Protein AF-A0A4U6CXQ5-F1 (afdb_monomer)

Solvent-accessible surface area (backbone atoms only — not comparable to full-atom values): 5499 Å² total; per-residue (Å²): 136,89,85,83,63,57,54,74,56,96,94,42,76,46,61,78,60,90,79,93,64,100,60,94,73,92,82,86,90,79,78,92,61,92,69,83,74,78,66,82,73,72,86,51,78,85,76,60,51,70,70,60,50,51,62,72,43,69,84,60,84,80,54,74,68,57,56,55,53,51,57,60,58,75,76,108

pLDDT: mean 84.7, std 9.7, range [60.41, 95.62]

Mean predicted aligned error: 14.15 Å

Organism: NCBI:txid2576211

Sequence (76 aa):
MVAVVGTYQNGYVKLDNDFPSDNPVKVLVTFLEDVEIKSDKGLLLSDFSFAKSQKNLENYKGSFSDSVIEERREEL

Radius of gyration: 25.68 Å; Cα contacts (8 Å, |Δi|>4): 18; chains: 1; bounding box: 43×35×63 Å

Foldseek 3Di:
DDDWDFDDDDHDTDTPDDDDDPDDDDDDDDDPDPPPPPPPDDDDPVNDDPVVVCVVCVPPPDDPVVVVVVVVVVVD

Structure (mmCIF, N/CA/C/O backbone):
data_AF-A0A4U6CXQ5-F1
#
_entry.id   AF-A0A4U6CXQ5-F1
#
loop_
_atom_site.group_PDB
_atom_site.id
_atom_site.type_symbol
_atom_site.label_atom_id
_atom_site.label_alt_id
_atom_site.label_comp_id
_atom_site.label_asym_id
_atom_site.label_entity_id
_atom_site.label_seq_id
_atom_site.pdbx_PDB_ins_code
_atom_site.Cartn_x
_atom_site.Cartn_y
_atom_site.Cartn_z
_atom_site.occupancy
_atom_site.B_iso_or_equiv
_atom_site.auth_seq_id
_atom_site.auth_comp_id
_atom_site.auth_asym_id
_atom_site.auth_atom_id
_atom_site.pdbx_PDB_model_num
ATOM 1 N N . MET A 1 1 ? 0.969 3.200 -33.068 1.00 65.56 1 MET A N 1
ATOM 2 C CA . MET A 1 1 ? 1.341 3.042 -31.647 1.00 65.56 1 MET A CA 1
ATOM 3 C C . MET A 1 1 ? 2.724 2.416 -31.641 1.00 65.56 1 MET A C 1
ATOM 5 O O . MET A 1 1 ? 2.883 1.394 -32.294 1.00 65.56 1 MET A O 1
ATOM 9 N N . VAL A 1 2 ? 3.731 3.074 -31.063 1.00 75.12 2 VAL A N 1
ATOM 10 C CA . VAL A 1 2 ? 5.099 2.530 -31.006 1.00 75.12 2 VAL A CA 1
ATOM 11 C C . VAL A 1 2 ? 5.236 1.776 -29.690 1.00 75.12 2 VAL A C 1
ATOM 13 O O . VAL A 1 2 ? 4.912 2.332 -28.643 1.00 75.12 2 VAL A O 1
ATOM 16 N N . ALA A 1 3 ? 5.669 0.521 -29.754 1.00 79.19 3 ALA A N 1
ATOM 17 C CA . ALA A 1 3 ? 5.974 -0.286 -28.582 1.00 79.19 3 ALA A CA 1
ATOM 18 C C . ALA A 1 3 ? 7.493 -0.348 -28.423 1.00 79.19 3 ALA A C 1
ATOM 20 O O . ALA A 1 3 ? 8.196 -0.709 -29.367 1.00 79.19 3 ALA A O 1
ATOM 21 N N . VAL A 1 4 ? 7.985 0.023 -27.244 1.00 85.31 4 VAL A N 1
ATOM 22 C CA . VAL A 1 4 ? 9.404 -0.076 -26.899 1.00 85.31 4 VAL A CA 1
ATOM 23 C C . VAL A 1 4 ? 9.539 -1.131 -25.815 1.00 85.31 4 VAL A C 1
ATOM 25 O O . VAL A 1 4 ? 8.805 -1.103 -24.828 1.00 85.31 4 VAL A O 1
ATOM 28 N N . VAL A 1 5 ? 10.447 -2.077 -26.033 1.00 87.00 5 VAL A N 1
ATOM 29 C CA . VAL A 1 5 ? 10.713 -3.175 -25.103 1.00 87.00 5 VAL A CA 1
ATOM 30 C C . VAL A 1 5 ? 11.914 -2.813 -24.240 1.00 87.00 5 VAL A C 1
ATOM 32 O O . VAL A 1 5 ? 12.846 -2.132 -24.681 1.00 87.00 5 VAL A O 1
ATOM 35 N N . GLY A 1 6 ? 11.854 -3.227 -22.985 1.00 88.00 6 GLY A N 1
ATOM 36 C CA . GLY A 1 6 ? 12.916 -3.016 -22.029 1.00 88.00 6 GLY A CA 1
ATOM 37 C C . GLY A 1 6 ? 12.716 -3.867 -20.789 1.00 88.00 6 GLY A C 1
ATOM 38 O O . GLY A 1 6 ? 11.647 -4.433 -20.558 1.00 88.00 6 GLY A O 1
ATOM 39 N N . THR A 1 7 ? 13.755 -3.921 -19.971 1.00 89.75 7 THR A N 1
ATOM 40 C CA . THR A 1 7 ? 13.733 -4.619 -18.687 1.00 89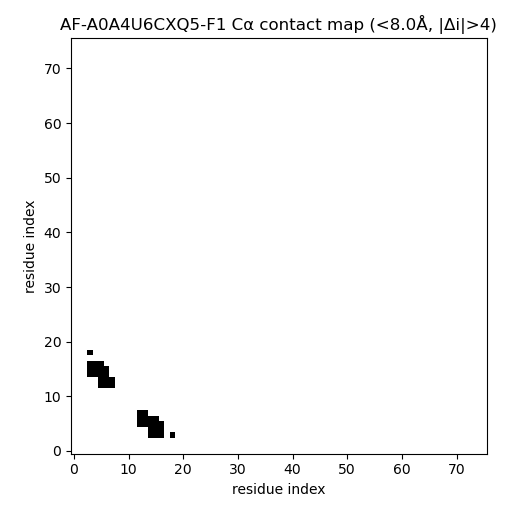.75 7 THR A CA 1
ATOM 41 C C . THR A 1 7 ? 13.414 -3.635 -17.566 1.00 89.75 7 THR A C 1
ATOM 43 O O . THR A 1 7 ? 14.040 -2.578 -17.461 1.00 89.75 7 THR A O 1
ATOM 46 N N . TYR A 1 8 ? 12.458 -3.988 -16.704 1.00 87.25 8 TYR A N 1
ATOM 47 C CA . TYR A 1 8 ? 12.146 -3.233 -15.490 1.00 87.25 8 TYR A CA 1
ATOM 48 C C . TYR A 1 8 ? 12.788 -3.870 -14.256 1.00 87.25 8 TYR A C 1
ATOM 50 O O . TYR A 1 8 ? 12.665 -5.075 -14.043 1.00 87.25 8 TYR A O 1
ATOM 58 N N . GLN A 1 9 ? 13.408 -3.055 -13.401 1.00 85.69 9 GLN A N 1
ATOM 59 C CA . GLN A 1 9 ? 13.884 -3.481 -12.087 1.00 85.69 9 GLN A CA 1
ATOM 60 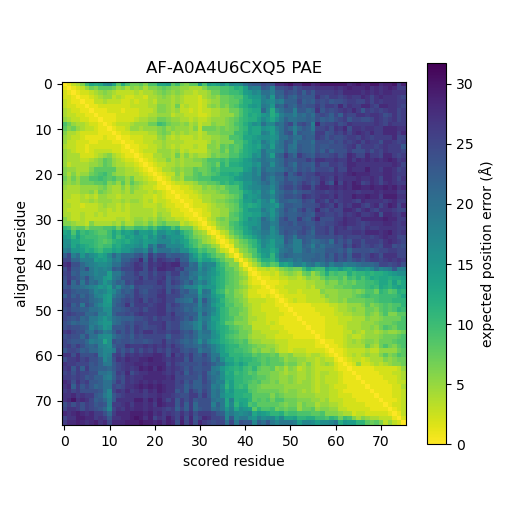C C . GLN A 1 9 ? 13.863 -2.314 -11.089 1.00 85.69 9 GLN A C 1
ATOM 62 O O . GLN A 1 9 ? 14.488 -1.281 -11.319 1.00 85.69 9 GLN A O 1
ATOM 67 N N . ASN A 1 10 ? 13.175 -2.490 -9.953 1.00 83.50 10 ASN A N 1
ATOM 68 C CA . ASN A 1 10 ? 13.168 -1.555 -8.813 1.00 83.50 10 ASN A CA 1
ATOM 69 C C . ASN A 1 10 ? 12.884 -0.084 -9.185 1.00 83.50 10 ASN A C 1
ATOM 71 O O . ASN A 1 10 ? 13.578 0.822 -8.732 1.00 83.50 10 ASN A O 1
ATOM 75 N N . GLY A 1 11 ? 11.878 0.164 -10.026 1.00 82.56 11 GLY A N 1
ATOM 76 C CA . GLY A 1 11 ? 11.502 1.520 -10.453 1.00 82.56 11 GLY A CA 1
ATOM 77 C C . GLY A 1 11 ? 12.256 2.045 -11.677 1.00 82.56 11 GLY A C 1
ATOM 78 O O . GLY A 1 11 ? 11.892 3.097 -12.195 1.00 82.56 11 GLY A O 1
ATOM 79 N N . TYR A 1 12 ? 13.249 1.311 -12.181 1.00 86.06 12 TYR A N 1
ATOM 80 C CA . TYR A 1 12 ? 14.019 1.687 -13.365 1.00 86.06 12 TYR A CA 1
ATOM 81 C C . TYR A 1 12 ? 13.618 0.834 -14.568 1.00 86.06 12 TYR A C 1
ATOM 83 O O . TYR A 1 12 ? 13.574 -0.390 -14.476 1.00 86.06 12 TYR A O 1
ATOM 91 N N . VAL A 1 13 ? 13.353 1.484 -15.704 1.00 88.12 13 VAL A N 1
ATOM 92 C CA . VAL A 1 13 ? 13.153 0.829 -17.005 1.00 88.12 13 VAL A CA 1
ATOM 93 C C . VAL A 1 13 ? 14.400 1.063 -17.847 1.00 88.12 13 VAL A C 1
ATOM 95 O O . VAL A 1 13 ? 14.739 2.207 -18.148 1.00 88.12 13 VAL A O 1
ATOM 98 N N . LYS A 1 14 ? 15.076 -0.014 -18.240 1.00 89.75 14 LYS A N 1
ATOM 99 C CA . LYS A 1 14 ? 16.159 0.027 -19.220 1.00 89.75 14 LYS A CA 1
ATOM 100 C C . LYS A 1 14 ? 15.603 -0.419 -20.564 1.00 89.75 14 LYS A C 1
ATOM 102 O O . LYS A 1 14 ? 15.191 -1.567 -20.690 1.00 89.75 14 LYS A O 1
ATOM 107 N N . LEU A 1 15 ? 15.578 0.485 -21.538 1.00 90.62 15 LEU A N 1
ATOM 108 C CA . LEU A 1 15 ? 15.152 0.162 -22.898 1.00 90.62 15 LEU A CA 1
ATOM 109 C C . LEU A 1 15 ? 16.224 -0.685 -23.584 1.00 90.62 15 LEU A C 1
ATOM 111 O O . LEU A 1 15 ? 17.418 -0.439 -23.403 1.00 90.62 15 LEU A O 1
ATOM 115 N N . ASP A 1 16 ? 15.794 -1.664 -24.373 1.00 88.56 16 ASP A N 1
ATOM 116 C CA . ASP A 1 16 ? 16.724 -2.510 -25.126 1.00 88.56 16 ASP A CA 1
ATOM 117 C C . ASP A 1 16 ? 17.342 -1.744 -26.301 1.00 88.56 16 ASP A C 1
ATOM 119 O O . ASP A 1 16 ? 18.471 -2.016 -26.702 1.00 88.56 16 ASP A O 1
ATOM 123 N N . ASN A 1 17 ? 16.606 -0.761 -26.827 1.00 86.81 17 ASN A N 1
ATOM 124 C CA . ASN A 1 17 ? 17.039 0.131 -27.892 1.00 86.81 17 ASN A CA 1
ATOM 125 C C . ASN A 1 17 ? 16.736 1.584 -27.525 1.00 86.81 17 ASN A C 1
ATOM 127 O O . ASN A 1 17 ? 15.708 1.876 -26.906 1.00 86.81 17 ASN A O 1
ATOM 131 N N . ASP A 1 18 ? 17.601 2.492 -27.970 1.00 84.94 18 ASP A N 1
ATOM 132 C CA . ASP A 1 18 ? 17.375 3.924 -27.820 1.00 84.94 18 ASP A CA 1
ATOM 133 C C . ASP A 1 18 ? 16.159 4.362 -28.640 1.00 84.94 18 ASP A C 1
ATOM 135 O O . ASP A 1 18 ? 15.989 3.986 -29.804 1.00 84.94 18 ASP A O 1
ATOM 139 N N . PHE A 1 19 ? 15.314 5.188 -28.027 1.00 83.75 19 PHE A N 1
ATOM 140 C CA . PHE A 1 19 ? 14.183 5.814 -28.694 1.00 83.75 19 PHE A CA 1
ATOM 141 C C . PHE A 1 19 ? 14.471 7.311 -28.868 1.00 83.75 19 PHE A C 1
ATOM 143 O O . PHE A 1 19 ? 14.285 8.078 -27.918 1.00 83.75 19 PHE A O 1
ATOM 150 N N . PRO A 1 20 ? 14.958 7.745 -30.046 1.00 84.38 20 PRO A N 1
ATOM 151 C CA . PRO A 1 20 ? 15.247 9.151 -30.281 1.00 84.38 20 PRO A CA 1
ATOM 152 C C . PRO A 1 20 ? 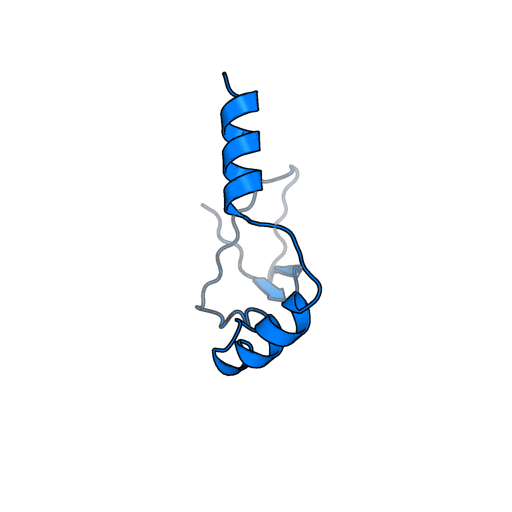13.935 9.940 -30.350 1.00 84.38 20 PRO A C 1
ATOM 154 O O . PRO A 1 20 ? 13.083 9.685 -31.200 1.00 84.38 20 PRO A O 1
ATOM 157 N N . SER A 1 21 ? 13.777 10.905 -29.445 1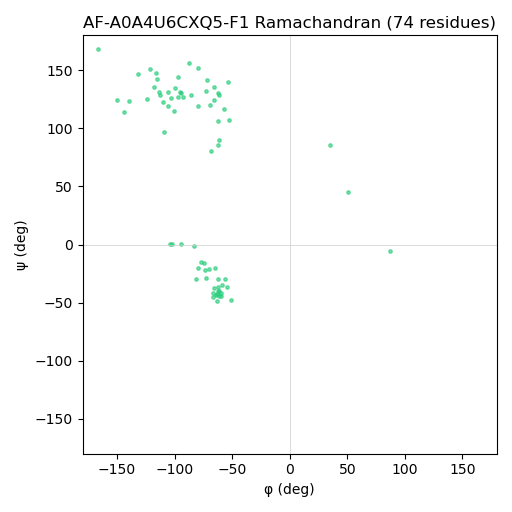.00 85.69 21 SER A N 1
ATOM 158 C CA . SER A 1 21 ? 12.671 11.861 -29.462 1.00 85.69 21 SER A CA 1
ATOM 159 C C . SER A 1 21 ? 13.182 13.242 -29.087 1.00 85.69 21 SER A C 1
ATOM 161 O O . SER A 1 21 ? 13.717 13.431 -27.996 1.00 85.69 21 SER A O 1
ATOM 163 N N . ASP A 1 22 ? 12.963 14.215 -29.968 1.00 88.25 22 ASP A N 1
ATOM 164 C CA . ASP A 1 22 ? 13.356 15.612 -29.741 1.00 88.25 22 ASP A CA 1
ATOM 165 C C . ASP A 1 22 ? 12.445 16.322 -28.727 1.00 88.25 22 ASP A C 1
ATOM 167 O O . ASP A 1 22 ? 12.785 17.378 -28.199 1.00 88.25 22 ASP A O 1
ATOM 171 N N . ASN A 1 23 ? 11.277 15.739 -28.442 1.00 88.38 23 ASN A N 1
ATOM 172 C CA . ASN A 1 23 ? 10.275 16.301 -27.543 1.00 88.38 23 ASN A CA 1
ATOM 173 C C . ASN A 1 23 ? 9.964 15.342 -26.384 1.00 88.38 23 ASN A C 1
ATOM 175 O O . ASN A 1 23 ? 10.015 14.122 -26.573 1.00 88.38 23 ASN A O 1
ATOM 179 N N . PRO A 1 24 ? 9.573 15.850 -25.200 1.00 86.81 24 PRO A N 1
ATOM 180 C CA . PRO A 1 24 ? 9.084 15.010 -24.112 1.00 86.81 24 PRO A CA 1
ATOM 181 C C . PRO A 1 24 ? 7.808 14.259 -24.516 1.00 86.81 24 PRO A C 1
ATOM 183 O O . PRO A 1 24 ? 6.847 14.866 -24.994 1.00 86.81 24 PRO A O 1
ATOM 186 N N . VAL A 1 25 ? 7.770 12.945 -24.288 1.00 86.06 25 VAL A N 1
ATOM 187 C CA . VAL A 1 25 ? 6.630 12.082 -24.640 1.00 86.06 25 VAL A CA 1
ATOM 188 C C . VAL A 1 25 ? 6.042 11.458 -23.376 1.00 86.06 25 VAL A C 1
ATOM 190 O O . VAL A 1 25 ? 6.771 10.968 -22.516 1.00 86.06 25 VAL A O 1
ATOM 193 N N . LYS A 1 26 ? 4.709 11.458 -23.254 1.00 84.69 26 LYS A N 1
ATOM 194 C CA . LYS A 1 26 ? 4.009 10.706 -22.201 1.00 84.69 26 LYS A CA 1
ATOM 195 C C . LYS A 1 26 ? 4.066 9.213 -22.514 1.00 84.69 26 LYS A C 1
ATOM 197 O O . LYS A 1 26 ? 3.724 8.813 -23.623 1.00 84.69 26 LYS A O 1
ATOM 202 N N . VAL A 1 27 ? 4.435 8.403 -21.526 1.00 82.12 27 VAL A N 1
ATOM 203 C CA . VAL A 1 27 ? 4.585 6.951 -21.683 1.00 82.12 27 VAL A CA 1
ATOM 204 C C . VAL A 1 27 ? 3.577 6.192 -20.827 1.00 82.12 27 VAL A C 1
ATOM 206 O O . VAL A 1 27 ? 3.274 6.592 -19.704 1.00 82.12 27 VAL A O 1
ATOM 209 N N . LEU A 1 28 ? 3.063 5.091 -21.373 1.00 80.94 28 LEU A N 1
ATOM 210 C CA . LEU A 1 28 ? 2.282 4.094 -20.648 1.00 80.94 28 LEU A CA 1
ATOM 211 C C . LEU A 1 28 ? 3.145 2.836 -20.540 1.00 80.94 28 LEU A C 1
ATOM 213 O O . LEU A 1 28 ? 3.602 2.324 -21.559 1.00 80.94 28 LEU A O 1
ATOM 217 N N . VAL A 1 29 ? 3.392 2.369 -19.318 1.00 83.19 29 VAL A N 1
ATOM 218 C CA . VAL A 1 29 ? 4.200 1.171 -19.069 1.00 83.19 29 VAL A CA 1
ATOM 219 C C . VAL A 1 29 ? 3.264 -0.014 -18.874 1.00 83.19 29 VAL A C 1
ATOM 221 O O . VAL A 1 29 ? 2.348 0.043 -18.055 1.00 83.19 29 VAL A O 1
ATOM 224 N N . THR A 1 30 ? 3.495 -1.083 -19.630 1.00 83.38 30 THR A N 1
ATOM 225 C CA . THR A 1 30 ? 2.745 -2.336 -19.532 1.00 83.38 30 THR A CA 1
ATOM 226 C C . THR A 1 30 ? 3.726 -3.468 -19.274 1.00 83.38 30 THR A C 1
ATOM 228 O O . THR A 1 30 ? 4.683 -3.640 -20.026 1.00 83.38 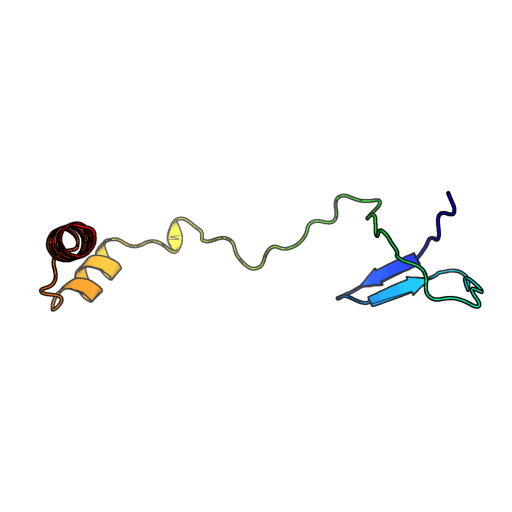30 THR A O 1
ATOM 231 N N . PHE A 1 31 ? 3.496 -4.226 -18.207 1.00 83.38 31 PHE A N 1
ATOM 232 C CA . PHE A 1 31 ? 4.281 -5.412 -17.879 1.00 83.38 31 PHE A CA 1
ATOM 233 C C . PHE A 1 31 ? 3.698 -6.608 -18.636 1.00 83.38 31 PHE A C 1
ATOM 235 O O . PHE A 1 31 ? 2.486 -6.802 -18.628 1.00 83.38 31 PHE A O 1
ATOM 242 N N . LEU A 1 32 ? 4.550 -7.353 -19.348 1.00 77.94 32 LEU A N 1
ATOM 243 C CA . LEU A 1 32 ? 4.116 -8.450 -20.226 1.00 77.94 32 LEU A CA 1
ATOM 244 C C . LEU A 1 32 ? 3.798 -9.743 -19.466 1.00 77.94 32 LEU A C 1
ATOM 246 O O . LEU A 1 32 ? 3.097 -10.600 -19.996 1.00 77.94 32 LEU A O 1
ATOM 250 N N . GLU A 1 33 ? 4.316 -9.877 -18.250 1.00 76.00 33 GLU A N 1
ATOM 251 C CA . GLU A 1 33 ? 4.105 -11.033 -17.386 1.00 76.00 33 GLU A CA 1
ATOM 252 C C . GLU A 1 33 ? 3.350 -10.607 -16.129 1.00 76.00 33 GLU A C 1
ATOM 254 O O . GLU A 1 33 ? 3.551 -9.497 -15.620 1.00 76.00 33 GLU A O 1
ATOM 259 N N . ASP A 1 34 ? 2.532 -11.521 -15.604 1.00 61.94 34 ASP A N 1
ATOM 260 C CA . ASP A 1 34 ? 2.025 -11.442 -14.238 1.00 61.94 34 ASP A CA 1
ATOM 261 C C . ASP A 1 34 ? 3.203 -11.673 -13.290 1.00 61.94 34 ASP A C 1
ATOM 263 O O . ASP A 1 34 ? 3.464 -12.775 -12.809 1.00 61.94 34 ASP A O 1
ATOM 267 N N . VAL A 1 35 ? 3.984 -10.618 -13.072 1.00 65.94 35 VAL A N 1
ATOM 268 C CA . VAL A 1 35 ? 5.050 -10.643 -12.080 1.00 65.94 35 VAL A CA 1
ATOM 269 C C . VAL A 1 35 ? 4.374 -10.775 -10.724 1.00 65.94 35 VAL A C 1
ATOM 271 O O . VAL A 1 35 ? 3.539 -9.942 -10.367 1.00 65.94 35 VAL A O 1
ATOM 274 N N . GLU A 1 36 ? 4.745 -11.798 -9.951 1.00 62.94 36 GLU A N 1
ATOM 275 C CA . GLU A 1 36 ? 4.389 -11.878 -8.538 1.00 62.94 36 GLU A CA 1
ATOM 276 C C . GLU A 1 36 ? 5.004 -10.671 -7.824 1.00 62.94 36 GLU A C 1
ATOM 278 O O . GLU A 1 36 ? 6.148 -10.689 -7.358 1.00 62.94 36 GLU A O 1
ATOM 283 N N . ILE A 1 37 ? 4.245 -9.577 -7.762 1.00 67.00 37 ILE A N 1
ATOM 284 C CA . ILE A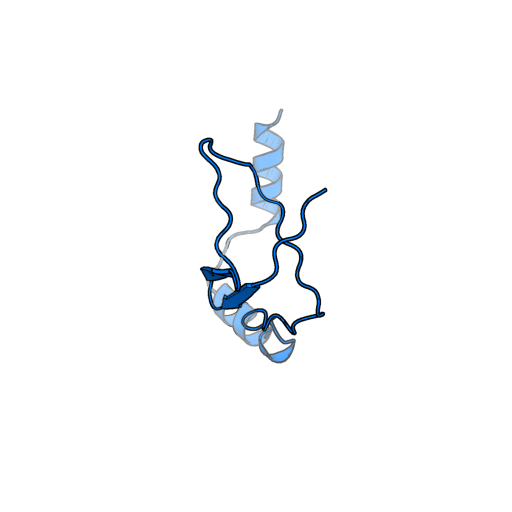 1 37 ? 4.559 -8.457 -6.896 1.00 67.00 37 ILE A CA 1
ATOM 285 C C . ILE A 1 37 ? 4.495 -9.053 -5.499 1.00 67.00 37 ILE A 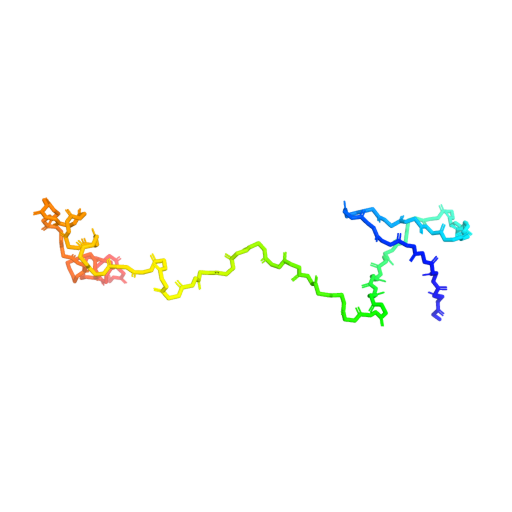C 1
ATOM 287 O O . ILE A 1 37 ? 3.414 -9.351 -4.991 1.00 67.00 37 ILE A O 1
ATOM 291 N N . LYS A 1 38 ? 5.660 -9.263 -4.881 1.00 61.53 38 LYS A N 1
ATOM 292 C CA . LYS A 1 38 ? 5.743 -9.526 -3.448 1.00 61.53 38 LYS A CA 1
ATOM 293 C C . LYS A 1 38 ? 5.203 -8.280 -2.761 1.00 61.53 38 LYS A C 1
ATOM 295 O O . LYS A 1 38 ? 5.959 -7.367 -2.452 1.00 61.53 38 LYS A O 1
ATOM 300 N N . SER A 1 39 ? 3.884 -8.202 -2.591 1.00 60.41 39 SER A N 1
ATOM 301 C CA . SER A 1 39 ? 3.273 -7.217 -1.718 1.00 60.41 39 SER A CA 1
ATOM 302 C C . SER A 1 39 ? 3.904 -7.457 -0.359 1.00 60.41 39 SER A C 1
ATOM 304 O O . SER A 1 39 ? 3.785 -8.568 0.172 1.00 60.41 39 SER A O 1
ATOM 306 N N . ASP A 1 40 ? 4.640 -6.475 0.152 1.00 60.75 40 ASP A N 1
ATOM 307 C CA . ASP A 1 40 ? 5.255 -6.573 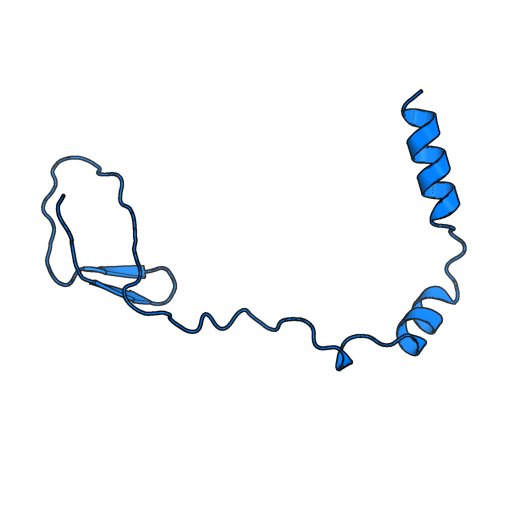1.466 1.00 60.75 40 ASP A CA 1
ATOM 308 C C . ASP A 1 40 ? 4.169 -6.948 2.478 1.00 60.75 40 ASP A C 1
ATOM 310 O O . ASP A 1 40 ? 3.268 -6.168 2.765 1.00 60.75 40 ASP A O 1
ATOM 314 N N . LYS A 1 41 ? 4.242 -8.206 2.926 1.00 64.31 41 LYS A N 1
ATOM 315 C CA . LYS A 1 41 ? 3.512 -8.827 4.034 1.00 64.31 41 LYS A CA 1
ATOM 316 C C . LYS A 1 41 ? 2.081 -8.311 4.213 1.00 64.31 41 LYS A C 1
ATOM 318 O O . LYS A 1 41 ? 1.810 -7.465 5.063 1.00 64.31 41 LYS A O 1
ATOM 323 N N . GLY A 1 42 ? 1.145 -8.908 3.475 1.00 69.56 42 GLY A N 1
ATOM 324 C CA . GLY A 1 42 ? -0.253 -8.890 3.899 1.00 69.56 42 GLY A CA 1
ATOM 325 C C . GLY A 1 42 ? -0.364 -9.413 5.335 1.00 69.56 42 GLY A C 1
ATOM 326 O O . GLY A 1 42 ? 0.349 -10.347 5.708 1.00 69.56 42 GLY A O 1
ATOM 327 N N . LEU A 1 43 ? -1.222 -8.791 6.142 1.00 81.62 43 LEU A N 1
ATOM 328 C CA . LEU A 1 43 ? -1.468 -9.254 7.505 1.00 81.62 43 LEU A CA 1
ATOM 329 C C . LEU A 1 43 ? -2.031 -10.674 7.458 1.00 81.62 43 LEU A C 1
ATOM 331 O O . LEU A 1 43 ? -3.004 -10.953 6.755 1.00 81.62 43 LEU A O 1
ATOM 335 N N . LEU A 1 44 ? -1.420 -11.567 8.223 1.00 84.56 44 LEU A N 1
ATOM 336 C CA . LEU A 1 44 ? -1.906 -12.920 8.427 1.00 84.56 44 LEU A CA 1
ATOM 337 C C . LEU A 1 44 ? -2.884 -12.929 9.601 1.00 84.56 44 LEU A C 1
ATOM 339 O O . LEU A 1 44 ? -2.800 -12.108 10.510 1.00 84.56 44 LEU A O 1
ATOM 343 N N . LEU A 1 45 ? -3.786 -13.912 9.645 1.00 83.31 45 LEU A N 1
ATOM 344 C CA . LEU A 1 45 ? -4.684 -14.087 10.796 1.00 83.31 45 LEU A CA 1
ATOM 345 C C . LEU A 1 45 ? -3.917 -14.243 12.120 1.00 83.31 45 LEU A C 1
ATOM 347 O O . LEU A 1 45 ? -4.403 -13.821 13.164 1.00 83.31 45 LEU A O 1
ATOM 351 N N . SER A 1 46 ? -2.700 -14.789 12.069 1.00 87.38 46 SER A N 1
ATOM 352 C CA . SER A 1 46 ? -1.794 -14.901 13.215 1.00 87.38 46 SER A CA 1
ATOM 353 C C . SER A 1 46 ? -1.307 -13.558 13.764 1.00 87.38 46 SER A C 1
ATOM 355 O O . SER A 1 46 ? -0.874 -13.502 14.913 1.00 87.38 46 SER A O 1
ATOM 357 N N . ASP A 1 47 ? -1.375 -12.487 12.973 1.00 87.38 47 ASP A N 1
ATOM 358 C CA . ASP A 1 47 ? -0.996 -11.142 13.412 1.00 87.38 47 ASP A CA 1
ATOM 359 C C . ASP A 1 47 ? -2.083 -10.509 14.302 1.00 87.38 47 ASP A C 1
ATOM 361 O O . ASP A 1 47 ? -1.817 -9.548 15.031 1.00 87.38 47 ASP A O 1
ATOM 365 N N . PHE A 1 48 ? -3.297 -11.077 14.308 1.00 90.38 48 PHE A N 1
ATOM 366 C CA . PHE A 1 48 ? -4.415 -10.639 15.139 1.00 90.38 48 PHE A CA 1
ATOM 367 C C . PHE A 1 48 ? -4.483 -11.444 16.442 1.00 90.38 48 PHE A C 1
ATOM 369 O O . PHE A 1 48 ? -4.480 -12.673 16.451 1.00 90.38 48 PHE A O 1
ATOM 376 N N . SER A 1 49 ? -4.592 -10.749 17.577 1.00 93.81 49 SER A N 1
ATOM 377 C CA . SER A 1 49 ? -4.738 -11.387 18.888 1.00 93.81 49 SER A CA 1
ATOM 378 C C . SER A 1 49 ? -5.666 -10.586 19.788 1.00 93.81 49 SER A C 1
ATOM 380 O O . SER A 1 49 ? -5.336 -9.481 20.220 1.00 93.81 49 SER A O 1
ATOM 382 N N . PHE A 1 50 ? -6.812 -11.181 20.123 1.00 92.44 50 PHE A N 1
ATOM 383 C CA . PHE A 1 50 ? -7.789 -10.567 21.019 1.00 92.44 50 PHE A CA 1
ATOM 384 C C . PHE A 1 50 ? -7.216 -10.328 22.421 1.00 92.44 50 PHE A C 1
ATOM 386 O O . PHE A 1 50 ? -7.409 -9.259 22.992 1.00 92.44 50 PHE A O 1
ATOM 393 N N . ALA A 1 51 ? -6.429 -11.274 22.943 1.00 95.00 51 ALA A N 1
ATOM 394 C CA . ALA A 1 51 ? -5.780 -11.133 24.245 1.00 95.00 51 ALA A CA 1
ATOM 395 C C . ALA A 1 51 ? -4.807 -9.941 24.281 1.00 95.00 51 ALA A C 1
ATOM 397 O O . ALA A 1 51 ? -4.770 -9.189 25.256 1.00 95.00 51 ALA A O 1
ATOM 398 N N . LYS A 1 52 ? -4.048 -9.729 23.195 1.00 93.81 52 LYS A N 1
ATOM 399 C CA . LYS A 1 52 ? -3.156 -8.569 23.063 1.00 93.81 52 LYS A CA 1
ATOM 400 C C . LYS A 1 52 ? -3.955 -7.265 23.033 1.00 93.81 52 LYS A C 1
ATOM 402 O O . LYS A 1 52 ? -3.589 -6.323 23.729 1.00 93.81 52 LYS A O 1
ATOM 407 N N . SER A 1 53 ? -5.061 -7.230 22.290 1.00 92.88 53 SER A N 1
ATOM 408 C CA . SER A 1 53 ? -5.961 -6.073 22.252 1.00 92.88 53 SER A CA 1
ATOM 409 C C . SER A 1 53 ?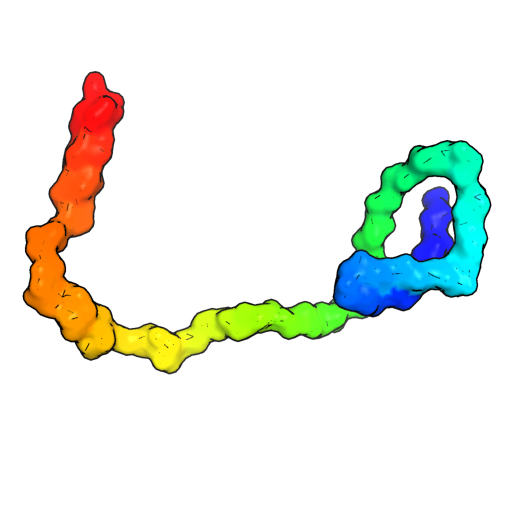 -6.577 -5.770 23.618 1.00 92.88 53 SER A C 1
ATOM 411 O O . SER A 1 53 ? -6.567 -4.618 24.036 1.00 92.88 53 SER A O 1
ATOM 413 N N . GLN A 1 54 ? -7.039 -6.785 24.353 1.00 93.25 54 GLN A N 1
ATOM 414 C CA . GLN A 1 54 ? -7.605 -6.615 25.693 1.00 93.25 54 GLN A CA 1
ATOM 415 C C . GLN A 1 54 ? -6.588 -6.004 26.663 1.00 93.25 54 GLN A C 1
ATOM 417 O O . GLN A 1 54 ? -6.914 -5.061 27.377 1.00 93.25 54 GLN A O 1
ATOM 422 N N . LYS A 1 55 ? -5.339 -6.486 26.639 1.00 95.62 55 LYS A N 1
ATOM 423 C CA . LYS A 1 55 ? -4.258 -5.919 27.454 1.00 95.62 55 LYS A CA 1
ATOM 424 C C . LYS A 1 55 ? -3.946 -4.472 27.071 1.00 95.62 55 LYS A C 1
ATOM 426 O O . LYS A 1 55 ? -3.771 -3.627 27.940 1.00 95.62 55 LYS A O 1
ATOM 431 N N . ASN A 1 56 ? -3.895 -4.172 25.774 1.00 93.50 56 ASN A N 1
ATOM 432 C CA . ASN A 1 56 ? -3.653 -2.809 25.299 1.00 93.50 56 ASN A CA 1
ATOM 433 C C . ASN A 1 56 ? -4.762 -1.833 25.731 1.00 93.50 56 ASN A C 1
ATOM 435 O O . ASN A 1 56 ? -4.490 -0.651 25.926 1.00 93.50 56 ASN A O 1
ATOM 439 N N . LEU A 1 57 ? -5.993 -2.324 25.886 1.00 93.12 57 LEU A N 1
ATOM 440 C CA . LEU A 1 57 ? -7.167 -1.528 26.242 1.00 93.12 57 LEU A CA 1
ATOM 441 C C . LEU A 1 57 ? -7.472 -1.500 27.747 1.00 93.12 57 LEU A C 1
ATOM 443 O O . LEU A 1 57 ? -8.410 -0.822 28.146 1.00 93.12 57 LEU A O 1
ATOM 447 N N . GLU A 1 58 ? -6.683 -2.168 28.591 1.00 94.75 58 GLU A N 1
ATOM 448 C CA . GLU A 1 58 ? -6.954 -2.308 30.033 1.00 94.75 58 GLU A CA 1
ATOM 449 C C . GLU A 1 58 ? -7.150 -0.962 30.751 1.00 94.75 58 GLU A C 1
ATOM 451 O O . GLU A 1 58 ? -8.002 -0.829 31.626 1.00 94.75 58 GLU A O 1
ATOM 456 N N . ASN A 1 59 ? -6.399 0.060 30.338 1.00 95.31 59 ASN A N 1
ATOM 457 C CA . ASN A 1 59 ? -6.464 1.401 30.922 1.00 95.31 59 ASN A CA 1
ATOM 458 C C . ASN A 1 59 ? -7.210 2.413 30.040 1.00 95.31 59 ASN A C 1
ATOM 460 O O . ASN A 1 59 ? -7.296 3.592 30.393 1.00 95.31 59 ASN A O 1
ATOM 464 N N . TYR A 1 60 ? -7.721 1.987 28.884 1.00 92.38 60 TYR A N 1
ATOM 465 C CA . TYR A 1 60 ? -8.436 2.869 27.974 1.00 92.38 60 TYR A CA 1
ATOM 466 C C . TYR A 1 60 ? -9.873 3.063 28.466 1.00 92.38 60 TYR A C 1
ATOM 468 O O . TYR A 1 60 ? -10.636 2.110 28.587 1.00 92.38 60 TYR A O 1
ATOM 476 N N . LYS A 1 61 ? -10.238 4.314 28.760 1.00 89.38 61 LYS A N 1
ATOM 477 C CA . LYS A 1 61 ? -11.563 4.683 29.290 1.00 89.38 61 LYS A CA 1
ATOM 478 C C . LYS A 1 61 ? -12.497 5.297 28.247 1.00 89.38 61 LYS A C 1
ATOM 480 O O . LYS A 1 61 ? -13.597 5.706 28.600 1.00 89.38 61 LYS A O 1
ATOM 485 N N . GLY A 1 62 ? -12.046 5.422 27.001 1.00 88.06 62 GLY A N 1
ATOM 486 C CA . GLY A 1 62 ? -12.850 6.007 25.933 1.00 88.06 62 GLY A CA 1
ATOM 487 C C . GLY A 1 62 ? -13.865 5.013 25.377 1.00 88.06 62 GLY A C 1
ATOM 488 O O . GLY A 1 62 ? -13.642 3.802 25.384 1.00 88.06 62 GLY A O 1
ATOM 489 N N . SER A 1 63 ? -14.973 5.535 24.866 1.00 90.44 63 SER A N 1
ATOM 490 C CA . SER A 1 63 ? -15.943 4.773 24.088 1.00 90.44 63 SER A CA 1
ATOM 491 C C . SER A 1 63 ? -15.936 5.290 22.660 1.00 90.44 63 SER A C 1
ATOM 493 O O . SER A 1 63 ? -16.062 6.490 22.427 1.00 90.44 63 SER A O 1
ATOM 495 N N . PHE A 1 64 ? -15.841 4.379 21.692 1.00 90.38 64 PHE A N 1
ATOM 496 C CA . PHE A 1 64 ? -15.991 4.738 20.283 1.00 90.38 64 PHE A CA 1
ATOM 497 C C . PHE A 1 64 ? -17.364 5.369 20.012 1.00 90.38 64 PHE A C 1
ATOM 499 O O . PHE A 1 64 ? -17.476 6.298 19.219 1.00 90.38 64 PHE A O 1
ATOM 506 N N . SER A 1 65 ? -18.404 4.903 20.710 1.00 93.50 65 SER A N 1
ATOM 507 C CA . SER A 1 65 ? -19.751 5.454 20.574 1.00 93.50 65 SER A CA 1
ATOM 508 C C . SER A 1 65 ? -19.823 6.921 20.983 1.00 93.50 65 SER A C 1
ATOM 510 O O . SER A 1 65 ? -20.534 7.676 20.329 1.00 93.50 65 SER A O 1
ATOM 512 N N . ASP A 1 66 ? -19.071 7.333 22.006 1.00 93.69 66 ASP A N 1
ATOM 513 C CA . ASP A 1 66 ? -19.063 8.729 22.454 1.00 93.69 66 ASP A CA 1
ATOM 514 C C . ASP A 1 66 ? -18.445 9.626 21.378 1.00 93.69 66 ASP A C 1
ATOM 516 O O . ASP A 1 66 ? -19.042 10.633 21.008 1.00 93.69 66 ASP A O 1
ATOM 520 N N . SER A 1 67 ? -17.320 9.206 20.787 1.00 92.00 67 SER A N 1
ATOM 521 C CA . SER A 1 67 ? -16.680 9.933 19.683 1.00 92.00 67 SER A CA 1
ATOM 522 C C . SER A 1 67 ? -17.592 10.073 18.460 1.00 92.00 67 SER A C 1
ATOM 524 O O . SER A 1 67 ? -17.672 11.149 17.879 1.00 92.00 67 SER A O 1
ATOM 526 N N . VAL A 1 68 ? -18.330 9.017 18.099 1.00 94.19 68 VAL A N 1
ATOM 527 C CA . VAL A 1 68 ? -19.299 9.065 16.987 1.00 94.19 68 VAL A CA 1
ATOM 528 C C . VAL A 1 68 ? -20.467 10.004 17.303 1.00 94.19 68 VAL A C 1
ATOM 530 O O . VAL A 1 68 ? -20.971 10.691 16.419 1.00 94.19 68 VAL A O 1
ATOM 533 N N . ILE A 1 69 ? -20.929 10.043 18.556 1.00 94.00 69 ILE A N 1
ATOM 534 C CA . ILE A 1 69 ? -21.996 10.961 18.971 1.00 94.00 69 ILE A CA 1
ATOM 535 C C . ILE A 1 69 ? -21.522 12.415 18.897 1.00 94.00 69 ILE A C 1
ATOM 537 O O . ILE A 1 69 ? -22.296 13.262 18.454 1.00 94.00 69 ILE A O 1
ATOM 541 N N . GLU A 1 70 ? -20.294 12.712 19.330 1.00 94.00 70 GLU A N 1
ATOM 542 C CA . GLU A 1 70 ? -19.723 14.061 19.235 1.00 94.00 70 GLU A CA 1
ATOM 543 C C . GLU A 1 70 ? -19.583 14.511 17.780 1.00 94.00 70 GLU A C 1
ATOM 545 O O . GLU A 1 70 ? -20.116 15.563 17.433 1.00 94.00 70 GLU A O 1
ATOM 550 N N . GLU A 1 71 ? -19.005 13.671 16.914 1.00 93.62 71 GLU A N 1
ATOM 551 C CA . GLU A 1 71 ? -18.876 13.940 15.473 1.00 93.62 71 GLU A CA 1
ATOM 552 C C . GLU A 1 71 ? -20.224 14.343 14.851 1.00 93.62 71 GLU A C 1
ATOM 554 O O . GLU A 1 71 ? -20.342 15.375 14.197 1.00 93.62 71 GLU A O 1
ATOM 559 N N . ARG A 1 72 ? -21.295 13.590 15.134 1.00 92.31 72 ARG A N 1
ATOM 560 C CA . ARG A 1 72 ? -22.635 13.875 14.586 1.00 92.31 72 ARG A CA 1
ATOM 561 C C . ARG A 1 72 ? -23.301 15.122 15.147 1.00 92.31 72 ARG A C 1
ATOM 563 O O . ARG A 1 72 ? -24.246 15.618 14.540 1.00 92.31 72 ARG A O 1
ATOM 570 N N . ARG A 1 73 ? -22.885 15.591 16.322 1.00 93.12 73 ARG A N 1
ATOM 571 C CA . ARG A 1 73 ? -23.408 16.830 16.910 1.00 93.12 73 ARG A CA 1
ATOM 572 C C . ARG A 1 73 ? -22.734 18.064 16.332 1.00 93.12 73 ARG A C 1
ATOM 574 O O . ARG A 1 73 ? -23.378 19.100 16.289 1.00 93.12 73 ARG A O 1
ATOM 581 N N . GLU A 1 74 ? -21.480 17.955 15.906 1.00 92.25 74 GLU A N 1
ATOM 582 C CA . GLU A 1 74 ? -20.755 19.049 15.250 1.00 92.25 74 GLU A CA 1
ATOM 583 C C . GLU A 1 74 ? -21.233 19.295 13.809 1.00 92.25 74 GLU A C 1
ATOM 585 O O . GLU A 1 74 ? -21.072 20.395 13.285 1.00 92.25 74 GLU A O 1
ATOM 590 N N . GLU A 1 75 ? -21.855 18.297 13.176 1.00 87.81 75 GLU A N 1
ATOM 591 C CA . GLU A 1 75 ? -22.417 18.389 11.820 1.00 87.81 75 GLU A CA 1
ATOM 592 C C . GLU A 1 75 ? -23.833 19.017 11.741 1.00 87.81 75 GLU A C 1
ATOM 594 O O . GLU A 1 75 ? -24.372 19.145 10.637 1.00 87.81 75 GLU A O 1
ATOM 599 N N . LEU A 1 76 ? -24.448 19.402 12.871 1.00 64.56 76 LEU A N 1
ATOM 600 C CA . LEU A 1 76 ? -25.802 19.989 12.971 1.00 64.56 76 LEU A CA 1
ATOM 601 C C . LEU A 1 76 ? -25.773 21.483 13.320 1.00 64.56 76 LEU A C 1
ATOM 603 O O . LEU A 1 76 ? -26.586 22.224 12.719 1.00 64.56 76 LEU A O 1
#

Secondary structure (DSSP, 8-state):
-----EEEETTEEEESS----SS--------SS------S-PPPGGG--HHHHHHHTTT----HHHHHHHHHHHT-